Protein AF-A6HCW7-F1 (afdb_monomer)

Mean predicted aligned error: 7.77 Å

Secondary structure (DSSP, 8-state):
----PPPP---SHHHHHHHTT----HHHHHHTTPPP--THHHHHHHTTTPEEEEEEEEEEEEEETTEEEEEEEEEEEEE-SSSEEEEEEEEESSHHHHHHHHHHHHHHT-EE---SSS-----

pLDDT: mean 85.05, std 14.91, range [36.41, 96.81]

Foldseek 3Di:
DPPPPDDDDDPDPVVVCVVVCVDPAPVVCVVVVPQDDFLVSLCSHCVVQKDKDWDDKDKDWDADPVGIDIWIKTWMWIDRVPQKIFIFIAIGRDPVVRRVRRVSRRSSRIDGNPPPDPDPPDD

Organism: Rattus norvegicus (NCBI:txid10116)

Sequence (123 aa):
MTPVQREWIPVTKLGRLVKDMKIKSLEEIYLFSLPIKESEIIDFFLGASLKDEVLKIMPVQKQTRAGQRTRFKAFVAIGDYNGHVGLGVKCSKEVATAIRGAIILAKLSIALALSLLLCPRSY

Nearest PDB structures (foldseek):
  9f1c-assembly1_Ab  TM=9.935E-01  e=1.520E-18  Oryctolagus cuniculus
  8g5z-assembly1_SC  TM=9.910E-01  e=1.365E-17  Homo sapiens
  7oyb-assembly1_C2  TM=9.867E-01  e=1.730E-17  Danio rerio
  7oyc-assembly1_C2  TM=9.818E-01  e=3.742E-17  Xenopus laevis
  7qiz-assembly1_EA  TM=9.838E-01  e=1.667E-15  Solanum lycopersicum

Radius of gyration: 17.99 Å; Cα contacts (8 Å, |Δi|>4): 183; chains: 1; bounding box: 42×39×60 Å

InterPro domains:
  IPR000851 Small ribosomal subunit protein uS5 [PTHR13718] (7-113)
  IPR013810 Small ribosomal subunit protein uS5, N-terminal [PF00333] (50-110)
  IPR013810 Small ribosomal subunit protein uS5, N-terminal [PS50881] (50-113)
  IPR018192 Small ribosomal subunit protein uS5, N-terminal, conserved site [PS00585] (67-99)

Structure (mmCIF, N/CA/C/O backbone):
data_AF-A6HCW7-F1
#
_entry.id   AF-A6HCW7-F1
#
loop_
_atom_site.group_PDB
_atom_site.id
_atom_site.type_symbol
_atom_site.label_atom_id
_atom_site.label_alt_id
_atom_site.label_comp_id
_atom_site.label_asym_id
_atom_site.label_entity_id
_atom_site.label_seq_id
_atom_site.pdbx_PDB_ins_code
_atom_site.Cartn_x
_atom_site.Cartn_y
_atom_site.Cartn_z
_atom_site.occupancy
_atom_site.B_iso_or_equiv
_atom_site.auth_seq_id
_atom_site.auth_comp_id
_atom_site.auth_asym_id
_atom_site.auth_atom_id
_atom_site.pdbx_PDB_model_num
ATOM 1 N N . MET A 1 1 ? -9.078 23.173 -14.566 1.00 40.06 1 MET A N 1
ATOM 2 C CA . MET A 1 1 ? -9.529 21.791 -14.831 1.00 40.06 1 MET A CA 1
ATOM 3 C C . MET A 1 1 ? -9.393 21.018 -13.527 1.00 40.06 1 MET A C 1
ATOM 5 O O . MET A 1 1 ? -8.288 20.615 -13.187 1.00 40.06 1 MET A O 1
ATOM 9 N N . THR A 1 2 ? -10.449 20.929 -12.719 1.00 53.09 2 THR A N 1
ATOM 10 C CA . THR A 1 2 ? -10.419 20.082 -11.517 1.00 53.09 2 THR A CA 1
ATOM 11 C C . THR A 1 2 ? -10.292 18.623 -11.969 1.00 53.09 2 THR A C 1
ATOM 13 O O . THR A 1 2 ? -10.965 18.233 -12.927 1.00 53.09 2 THR A O 1
ATOM 16 N N . PRO A 1 3 ? -9.399 17.813 -11.377 1.00 56.72 3 PRO A N 1
ATOM 17 C CA . PRO A 1 3 ? -9.328 16.403 -11.723 1.00 56.72 3 PRO A CA 1
ATOM 18 C C . PRO A 1 3 ? -10.670 15.759 -11.362 1.00 56.72 3 PRO A C 1
ATOM 20 O O . PRO A 1 3 ? -11.125 15.866 -10.224 1.00 56.72 3 PRO A O 1
ATOM 23 N N . VAL A 1 4 ? -11.318 15.123 -12.340 1.00 59.06 4 VAL A N 1
ATOM 24 C CA . VAL A 1 4 ? -12.540 14.342 -12.121 1.00 59.06 4 VAL A CA 1
ATOM 25 C C . VAL A 1 4 ? -12.183 13.230 -11.138 1.00 59.06 4 VAL A C 1
ATOM 27 O O . VAL A 1 4 ? -11.448 12.304 -11.488 1.00 59.06 4 VAL A O 1
ATOM 30 N N . GLN A 1 5 ? -12.634 13.351 -9.890 1.00 61.88 5 GLN A N 1
ATOM 31 C CA . GLN A 1 5 ? -12.453 12.300 -8.898 1.00 61.88 5 GLN A CA 1
ATOM 32 C C . GLN A 1 5 ? -13.213 11.070 -9.393 1.00 61.88 5 GLN A C 1
ATOM 34 O O . GLN A 1 5 ? -14.426 11.115 -9.593 1.00 61.88 5 GLN A O 1
ATOM 39 N N . ARG A 1 6 ? -12.486 9.982 -9.664 1.00 72.75 6 ARG A N 1
ATOM 40 C CA . ARG A 1 6 ? -13.115 8.700 -9.979 1.00 72.75 6 ARG A CA 1
ATOM 41 C C . ARG A 1 6 ? -13.830 8.224 -8.725 1.00 72.75 6 ARG A C 1
ATOM 43 O O . ARG A 1 6 ? -13.184 7.989 -7.709 1.00 72.75 6 ARG A O 1
ATOM 50 N N . GLU A 1 7 ? -15.147 8.101 -8.809 1.00 82.12 7 GLU A N 1
ATOM 51 C CA . GLU A 1 7 ? -15.943 7.572 -7.713 1.00 82.12 7 GLU A CA 1
ATOM 52 C C . GLU A 1 7 ? -15.585 6.096 -7.479 1.00 82.12 7 GLU A C 1
ATOM 54 O O . GLU A 1 7 ? -15.558 5.293 -8.415 1.00 82.12 7 GLU A O 1
ATOM 59 N N . TRP A 1 8 ? -15.282 5.734 -6.232 1.00 87.38 8 TRP A N 1
ATOM 60 C CA . TRP A 1 8 ? -14.997 4.350 -5.868 1.00 87.38 8 TRP A CA 1
ATOM 61 C C . TRP A 1 8 ? -16.294 3.526 -5.836 1.00 87.38 8 TRP A C 1
ATOM 63 O O . TRP A 1 8 ? -17.255 3.840 -5.119 1.00 87.38 8 TRP A O 1
ATOM 73 N N . ILE A 1 9 ? -16.311 2.450 -6.627 1.00 89.81 9 ILE A N 1
ATOM 74 C CA . ILE A 1 9 ? -17.385 1.455 -6.664 1.00 89.81 9 ILE A CA 1
ATOM 75 C C . ILE A 1 9 ? -16.855 0.183 -5.986 1.00 89.81 9 ILE A C 1
ATOM 77 O O . ILE A 1 9 ? -16.023 -0.509 -6.576 1.00 89.81 9 ILE A O 1
ATOM 81 N N . PRO A 1 10 ? -17.306 -0.136 -4.761 1.00 91.31 10 PRO A N 1
ATOM 82 C CA . PRO A 1 10 ? -16.800 -1.284 -4.025 1.00 91.31 10 PRO A CA 1
ATOM 83 C C . PRO A 1 10 ? -17.273 -2.597 -4.651 1.00 91.31 10 PRO A C 1
ATOM 85 O O . PRO A 1 10 ? -18.467 -2.820 -4.882 1.00 91.31 10 PRO A O 1
ATOM 88 N N . VAL A 1 11 ? -16.331 -3.506 -4.878 1.00 91.25 11 VAL A N 1
ATOM 89 C CA . VAL A 1 11 ? -16.590 -4.840 -5.426 1.00 91.25 11 VAL A CA 1
ATOM 90 C C . VAL A 1 11 ? -16.797 -5.833 -4.283 1.00 91.25 11 VAL A C 1
ATOM 92 O O . VAL A 1 11 ? -17.653 -6.719 -4.359 1.00 91.25 11 VAL A O 1
ATOM 95 N N . THR A 1 12 ? -16.047 -5.666 -3.194 1.00 92.50 12 THR A N 1
ATOM 96 C CA . THR A 1 12 ? -16.090 -6.541 -2.023 1.00 92.50 12 THR A CA 1
ATOM 97 C C . THR A 1 12 ? -17.265 -6.230 -1.093 1.00 92.50 12 THR A C 1
ATOM 99 O O . THR A 1 12 ? -17.765 -5.107 -1.018 1.00 92.50 12 THR A O 1
ATOM 102 N N . LYS A 1 13 ? -17.699 -7.239 -0.318 1.00 90.81 13 LYS A N 1
ATOM 103 C CA . LYS A 1 13 ? -18.683 -7.037 0.762 1.00 90.81 13 LYS A CA 1
ATOM 104 C C . LYS A 1 13 ? -18.170 -6.026 1.791 1.00 90.81 13 LYS A C 1
ATOM 106 O O . LYS A 1 13 ? -18.939 -5.182 2.226 1.00 90.81 13 LYS A O 1
ATOM 111 N N . LEU A 1 14 ? -16.878 -6.091 2.126 1.00 89.94 14 LEU A N 1
ATOM 112 C CA . LEU A 1 14 ? -16.233 -5.168 3.060 1.00 89.94 14 LEU A CA 1
ATOM 113 C C . LEU A 1 14 ? -16.302 -3.732 2.531 1.00 89.94 14 LEU A C 1
ATOM 115 O O . LEU A 1 14 ? -16.797 -2.858 3.230 1.00 89.94 14 LEU A O 1
ATOM 119 N N . GLY A 1 15 ? -15.913 -3.506 1.274 1.00 91.06 15 GLY A N 1
ATOM 120 C CA . GLY A 1 15 ? -15.978 -2.187 0.646 1.00 91.06 15 GLY A CA 1
ATOM 121 C C . GLY A 1 15 ? -17.389 -1.597 0.635 1.00 91.06 15 GLY A C 1
ATOM 122 O O . GLY A 1 15 ? -17.554 -0.406 0.879 1.00 91.06 15 GLY A O 1
ATOM 123 N N . ARG A 1 16 ? -18.429 -2.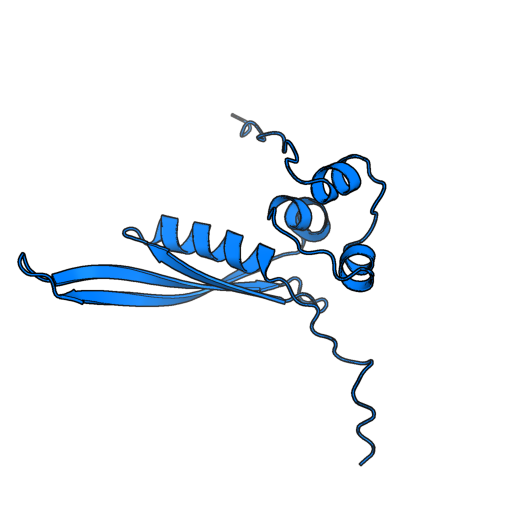423 0.436 1.00 92.75 16 ARG A N 1
ATOM 124 C CA . ARG A 1 16 ? -19.828 -1.971 0.554 1.00 92.75 16 ARG A CA 1
ATOM 125 C C . ARG A 1 16 ? -20.173 -1.559 1.981 1.00 92.75 16 ARG A C 1
ATOM 127 O O . ARG A 1 16 ? -20.750 -0.501 2.166 1.00 92.75 16 ARG A O 1
ATOM 134 N N . LEU A 1 17 ? -19.779 -2.345 2.984 1.00 91.38 17 LEU A N 1
ATOM 135 C CA . LEU A 1 17 ? -20.017 -2.007 4.393 1.00 91.38 17 LEU A CA 1
ATOM 136 C C . LEU A 1 17 ? -19.309 -0.710 4.811 1.00 91.38 17 LEU A C 1
ATOM 138 O O . LEU A 1 17 ? -19.862 0.058 5.596 1.00 91.38 17 LEU A O 1
ATOM 142 N N . VAL A 1 18 ? -18.113 -0.464 4.274 1.00 91.19 18 VAL A N 1
ATOM 143 C CA . VAL A 1 18 ? -17.353 0.774 4.493 1.00 91.19 18 VAL A CA 1
ATOM 144 C C . VAL A 1 18 ? -18.034 1.955 3.797 1.00 91.19 18 VAL A C 1
ATOM 146 O O . VAL A 1 18 ? -18.262 2.978 4.436 1.00 91.19 18 VAL A O 1
ATOM 149 N N . LYS A 1 19 ? -18.450 1.804 2.529 1.00 90.12 19 LYS A N 1
ATOM 150 C CA . LYS A 1 19 ? -19.186 2.849 1.790 1.00 90.12 19 LYS A CA 1
ATOM 151 C C . LYS A 1 19 ? -20.543 3.171 2.431 1.00 90.12 19 LYS A C 1
ATOM 153 O O . LYS A 1 19 ? -20.925 4.334 2.484 1.00 90.12 19 LYS A O 1
ATOM 158 N N . ASP A 1 20 ? -21.226 2.165 2.975 1.00 91.44 20 ASP A N 1
ATOM 159 C CA . ASP A 1 20 ? -22.488 2.298 3.715 1.00 91.44 20 ASP A CA 1
ATOM 160 C C . ASP A 1 20 ? -22.303 2.899 5.130 1.00 91.44 20 ASP A C 1
ATOM 162 O O . ASP A 1 20 ? -23.278 3.010 5.874 1.00 91.44 20 ASP A O 1
ATOM 166 N N . MET A 1 21 ? -21.072 3.243 5.541 1.00 87.88 21 MET A N 1
ATOM 167 C CA . MET A 1 21 ? -20.716 3.747 6.880 1.00 87.88 21 MET A CA 1
ATOM 168 C C . MET A 1 21 ? -21.102 2.814 8.043 1.00 87.88 21 MET A C 1
ATOM 170 O O . MET A 1 21 ? -21.276 3.257 9.182 1.00 87.88 21 MET A O 1
ATOM 174 N N . LYS A 1 22 ? -21.231 1.508 7.782 1.00 89.62 22 LYS A N 1
ATOM 175 C CA . LYS A 1 22 ? -21.487 0.504 8.830 1.00 89.62 22 LYS A CA 1
ATOM 176 C C . LYS A 1 22 ? -20.234 0.209 9.644 1.00 89.62 22 LYS A C 1
ATOM 178 O O . LYS A 1 22 ? -20.348 -0.035 10.838 1.00 89.62 22 LYS A O 1
ATOM 183 N N . ILE A 1 23 ? -19.074 0.248 8.989 1.00 89.44 23 ILE A N 1
ATOM 184 C CA . ILE A 1 23 ? -17.758 0.141 9.622 1.00 89.44 23 ILE A CA 1
ATOM 185 C C . ILE A 1 23 ? -17.195 1.551 9.738 1.00 89.44 23 ILE A C 1
ATOM 187 O O . ILE A 1 23 ? -17.015 2.226 8.722 1.00 89.44 23 ILE A O 1
ATOM 191 N N . LYS A 1 24 ? -16.943 2.001 10.968 1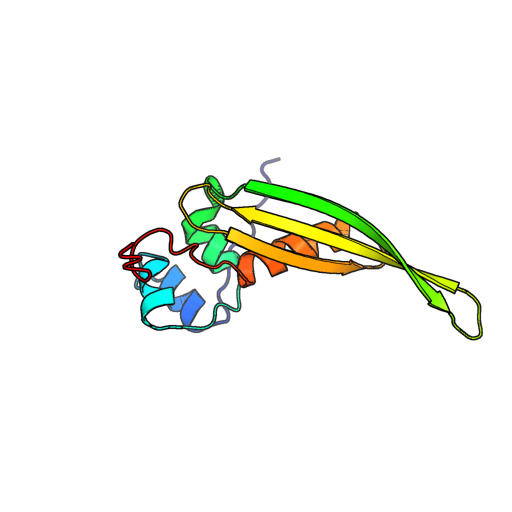.00 86.12 24 LYS A N 1
ATOM 192 C CA . LYS A 1 24 ? -16.518 3.385 11.237 1.00 86.12 24 LYS A CA 1
ATOM 193 C C . LYS A 1 24 ? -15.012 3.526 11.396 1.00 86.12 24 LYS A C 1
ATOM 195 O O . LYS A 1 24 ? -14.487 4.614 11.173 1.00 86.12 24 LYS A O 1
ATOM 200 N N . SER A 1 25 ? -14.324 2.451 11.769 1.00 87.44 25 SER A N 1
ATOM 201 C CA . SER A 1 25 ? -12.890 2.466 12.038 1.00 87.44 25 SER A CA 1
ATOM 202 C C . SER A 1 25 ? -12.174 1.275 11.406 1.00 87.44 25 SER A C 1
ATOM 204 O O . SER A 1 25 ? -12.744 0.208 11.171 1.00 87.44 25 SER A O 1
ATOM 206 N N . LEU A 1 26 ? -10.878 1.462 11.157 1.00 85.44 26 LEU A N 1
ATOM 207 C CA . LEU A 1 26 ? -9.989 0.398 10.696 1.00 85.44 26 LEU A CA 1
ATOM 208 C C . LEU A 1 26 ? -9.766 -0.672 11.785 1.00 85.44 26 LEU A C 1
ATOM 210 O O . LEU A 1 26 ? -9.523 -1.835 11.478 1.00 85.44 26 LEU A O 1
ATOM 214 N N . GLU A 1 27 ? -9.912 -0.296 13.057 1.00 85.25 27 GLU A N 1
ATOM 215 C CA . GLU A 1 27 ? -9.783 -1.186 14.217 1.00 85.25 27 GLU A CA 1
ATOM 216 C C . GLU A 1 27 ? -10.816 -2.317 14.205 1.00 85.25 27 GLU A C 1
ATOM 218 O O . GLU A 1 27 ? -10.474 -3.460 14.499 1.00 85.25 27 GLU A O 1
ATOM 223 N N . GLU A 1 28 ? -12.058 -2.034 13.798 1.00 87.31 28 GLU A N 1
ATOM 224 C CA . GLU A 1 28 ? -13.100 -3.058 13.649 1.00 87.31 28 GLU A CA 1
ATOM 225 C C . GLU A 1 28 ? -12.686 -4.124 12.622 1.00 87.31 28 GLU A C 1
ATOM 227 O O . GLU A 1 28 ? -12.875 -5.321 12.841 1.00 87.31 28 GLU A O 1
ATOM 232 N N . ILE A 1 29 ? -12.060 -3.706 11.517 1.00 88.50 29 ILE A N 1
ATOM 233 C CA . ILE A 1 29 ? -11.577 -4.614 10.466 1.00 88.50 29 ILE A CA 1
ATOM 234 C C . ILE A 1 29 ? -10.475 -5.526 11.014 1.00 88.50 29 ILE A C 1
ATOM 236 O O . ILE A 1 29 ? -10.487 -6.731 10.742 1.00 88.50 29 ILE A O 1
ATOM 240 N N . TYR A 1 30 ? -9.557 -4.973 11.813 1.00 86.31 30 TYR A N 1
ATOM 241 C CA . TYR A 1 30 ? -8.503 -5.751 12.461 1.00 86.31 30 TYR A CA 1
ATOM 242 C C . TYR A 1 30 ? -9.047 -6.709 13.521 1.00 86.31 30 TYR A C 1
ATOM 244 O O . TYR A 1 30 ? -8.628 -7.866 13.554 1.00 86.31 30 TYR A O 1
ATOM 252 N N . LEU A 1 31 ? -10.016 -6.277 14.332 1.00 87.56 31 LEU A N 1
ATOM 253 C CA . LEU A 1 31 ? -10.630 -7.106 15.370 1.00 87.56 31 LEU A CA 1
ATOM 254 C C . LEU A 1 31 ? -11.285 -8.359 14.777 1.00 87.56 31 LEU A C 1
ATOM 256 O O . LEU A 1 31 ? -11.084 -9.466 15.273 1.00 87.56 31 LEU A O 1
ATOM 260 N N . PHE A 1 32 ? -12.020 -8.199 13.675 1.00 86.38 32 PHE A N 1
ATOM 261 C CA . PHE A 1 32 ? -12.650 -9.314 12.966 1.00 86.38 32 PHE A CA 1
ATOM 262 C C . PHE A 1 32 ? -11.706 -10.044 12.002 1.00 86.38 32 PHE A C 1
ATOM 264 O O . PHE A 1 32 ? -12.135 -10.979 11.324 1.00 86.38 32 PHE A O 1
ATOM 271 N N . SER A 1 33 ? -10.431 -9.637 11.933 1.00 86.00 33 SER A N 1
ATOM 272 C CA . SER A 1 33 ? -9.409 -10.226 11.057 1.00 86.00 33 SER A CA 1
ATOM 273 C C . SER A 1 33 ? -9.875 -10.353 9.600 1.00 86.00 33 SER A C 1
ATOM 275 O O . SER A 1 33 ? -9.586 -11.335 8.911 1.00 86.00 33 SER A O 1
ATOM 277 N N . LEU A 1 34 ? -10.645 -9.369 9.123 1.00 87.62 34 LEU A N 1
ATOM 278 C CA . LEU A 1 34 ? -11.211 -9.412 7.781 1.00 87.62 34 LEU A CA 1
ATOM 279 C C . LEU A 1 34 ? -10.136 -9.045 6.746 1.00 87.62 34 LEU A C 1
ATOM 281 O O . LEU A 1 34 ? -9.473 -8.016 6.881 1.00 87.62 34 LEU A O 1
ATOM 285 N N . PRO A 1 35 ? -9.967 -9.836 5.671 1.00 88.94 35 PRO A N 1
ATOM 286 C CA . PRO A 1 35 ? -8.942 -9.563 4.675 1.00 88.94 35 PRO A CA 1
ATOM 287 C C . PRO A 1 35 ? -9.315 -8.355 3.806 1.00 88.94 35 PRO A C 1
ATOM 289 O O . PRO A 1 35 ? -10.323 -8.373 3.092 1.00 88.94 35 PRO A O 1
ATOM 292 N N . ILE A 1 36 ? -8.453 -7.339 3.801 1.00 90.56 36 ILE A N 1
ATOM 293 C CA . ILE A 1 36 ? -8.573 -6.157 2.942 1.00 90.56 36 ILE A CA 1
ATOM 294 C C . ILE A 1 36 ? -8.038 -6.505 1.546 1.00 90.56 36 ILE A C 1
ATOM 296 O O . ILE A 1 36 ? -6.893 -6.921 1.387 1.00 90.56 36 ILE A O 1
ATOM 300 N N . LYS A 1 37 ? -8.881 -6.360 0.518 1.00 90.06 37 LYS A N 1
ATOM 301 C CA . LYS A 1 37 ? -8.528 -6.652 -0.889 1.00 90.06 37 LYS A CA 1
ATOM 302 C C . LYS A 1 37 ? -8.619 -5.438 -1.815 1.00 90.06 37 LYS A C 1
ATOM 304 O O . LYS A 1 37 ? -8.250 -5.542 -2.980 1.00 90.06 37 LYS A O 1
ATOM 309 N N . GLU A 1 38 ? -9.104 -4.314 -1.304 1.00 91.25 38 GLU A N 1
ATOM 310 C CA . GLU A 1 38 ? -9.288 -3.058 -2.032 1.00 91.25 38 GLU A CA 1
ATOM 311 C C . GLU A 1 38 ? -8.464 -1.985 -1.316 1.00 91.25 38 GLU A C 1
ATOM 313 O O . GLU A 1 38 ? -8.586 -1.823 -0.101 1.00 91.25 38 GLU A O 1
ATOM 318 N N . SER A 1 39 ? -7.592 -1.282 -2.042 1.00 90.75 39 SER A N 1
ATOM 319 C CA . SER A 1 39 ? -6.751 -0.230 -1.451 1.00 90.75 39 SER A CA 1
ATOM 320 C C . SER A 1 39 ? -7.557 1.015 -1.095 1.00 90.75 39 SER A C 1
ATOM 322 O O . SER A 1 39 ? -7.177 1.764 -0.202 1.00 90.75 39 SER A O 1
ATOM 324 N N . GLU A 1 40 ? -8.688 1.214 -1.766 1.00 90.81 40 GLU A N 1
ATOM 325 C CA . GLU A 1 40 ? -9.583 2.346 -1.563 1.00 90.81 40 GLU A CA 1
ATOM 326 C C . GLU A 1 40 ? -10.222 2.342 -0.168 1.00 90.81 40 GLU A C 1
ATOM 328 O O . GLU A 1 40 ? -10.517 3.407 0.365 1.00 90.81 40 GLU A O 1
ATOM 333 N N . ILE A 1 41 ? -10.368 1.167 0.461 1.00 90.62 41 ILE A N 1
ATOM 334 C CA . ILE A 1 41 ? -10.834 1.048 1.852 1.00 90.62 41 ILE A CA 1
ATOM 335 C C . ILE A 1 41 ? -9.906 1.832 2.784 1.00 90.62 41 ILE A C 1
ATOM 337 O O . ILE A 1 41 ? -10.355 2.566 3.656 1.00 90.62 41 ILE A O 1
ATOM 341 N N . ILE A 1 42 ? -8.599 1.705 2.579 1.00 89.31 42 ILE A N 1
ATOM 342 C CA . ILE A 1 42 ? -7.593 2.393 3.389 1.00 89.31 42 ILE A CA 1
ATOM 343 C C . ILE A 1 42 ? -7.545 3.876 3.052 1.00 89.31 42 ILE A C 1
ATOM 345 O O . ILE A 1 42 ? -7.404 4.694 3.954 1.00 89.31 42 ILE A O 1
ATOM 349 N N . ASP A 1 43 ? -7.700 4.229 1.776 1.00 88.75 43 ASP A N 1
ATOM 350 C CA . ASP A 1 43 ? -7.756 5.631 1.361 1.00 88.75 43 ASP A CA 1
ATOM 351 C C . ASP A 1 43 ? -8.967 6.353 1.963 1.00 88.75 43 ASP A C 1
ATOM 353 O O . ASP A 1 43 ? -8.860 7.521 2.327 1.00 88.75 43 ASP A O 1
ATOM 357 N N . PHE A 1 44 ? -10.088 5.649 2.143 1.00 88.56 44 PHE A N 1
ATOM 358 C CA . PHE A 1 44 ? -11.265 6.177 2.825 1.00 88.56 44 PHE A CA 1
ATOM 359 C C . PHE A 1 44 ? -11.006 6.463 4.312 1.00 88.56 44 PHE A C 1
ATOM 361 O O . PHE A 1 44 ? -11.439 7.497 4.815 1.00 88.56 44 PHE A O 1
ATOM 368 N N . PHE A 1 45 ? -10.284 5.583 5.015 1.00 87.00 45 PHE A N 1
ATOM 369 C CA . PHE A 1 45 ? -10.033 5.737 6.454 1.00 87.00 45 PHE A CA 1
ATOM 370 C C . PHE A 1 45 ? -8.845 6.649 6.794 1.00 87.00 45 PHE 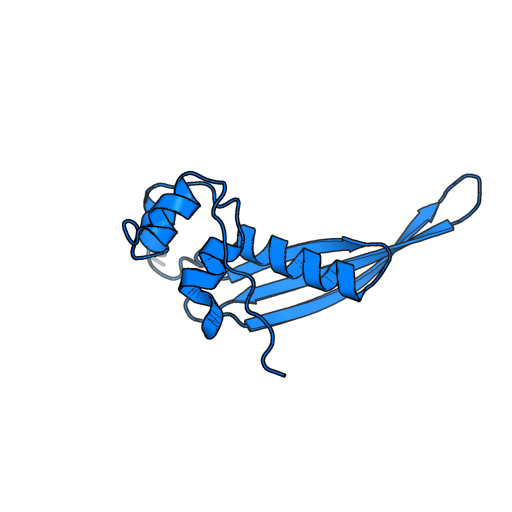A C 1
ATOM 372 O O . PHE A 1 45 ? -8.921 7.424 7.742 1.00 87.00 45 PHE A O 1
ATOM 379 N N . LEU A 1 46 ? -7.739 6.540 6.056 1.00 82.81 46 LEU A N 1
ATOM 380 C CA . LEU A 1 46 ? -6.434 7.114 6.414 1.00 82.81 46 LEU A CA 1
ATOM 381 C C . LEU A 1 46 ? -5.811 7.960 5.288 1.00 82.81 46 LEU A C 1
ATOM 383 O O . LEU A 1 46 ? -4.681 8.432 5.414 1.00 82.81 46 LEU A O 1
ATOM 387 N N . GLY A 1 47 ? -6.515 8.167 4.170 1.00 74.44 47 GLY A N 1
ATOM 388 C CA . GLY A 1 47 ? -5.935 8.735 2.947 1.00 74.44 47 GLY A CA 1
ATOM 389 C C . GLY A 1 47 ? -5.314 10.131 3.082 1.00 74.44 47 GLY A C 1
ATOM 390 O O . GLY A 1 47 ? -4.476 10.491 2.262 1.00 74.44 47 GLY A O 1
ATOM 391 N N . ALA A 1 48 ? -5.680 10.912 4.104 1.00 74.56 48 ALA A N 1
ATOM 392 C CA . ALA A 1 48 ? -5.118 12.245 4.343 1.00 74.56 48 ALA A CA 1
ATOM 393 C C . ALA A 1 48 ? -3.837 12.243 5.200 1.00 74.56 48 ALA A C 1
ATOM 395 O O . ALA A 1 48 ? -3.053 13.188 5.122 1.00 74.56 48 ALA A O 1
ATOM 396 N N . SER A 1 49 ? -3.626 11.215 6.026 1.00 83.50 49 SER A N 1
ATOM 397 C CA . SER A 1 49 ? -2.499 11.129 6.967 1.00 83.50 49 SER A CA 1
ATOM 398 C C . SER A 1 49 ? -1.390 10.184 6.505 1.00 83.50 49 SER A C 1
ATOM 400 O O . SER A 1 49 ? -0.259 10.301 6.978 1.00 83.50 49 SER A O 1
ATOM 402 N N . LEU A 1 50 ? -1.685 9.270 5.577 1.00 85.94 50 LEU A N 1
ATOM 403 C CA . LEU A 1 50 ? -0.702 8.332 5.041 1.00 85.94 50 LEU A CA 1
ATOM 404 C C . LEU A 1 50 ? 0.330 9.052 4.173 1.00 85.94 50 LEU A C 1
ATOM 406 O O . LEU A 1 50 ? -0.008 9.660 3.158 1.00 85.94 50 LEU A O 1
ATOM 410 N N . LYS A 1 51 ? 1.605 8.913 4.543 1.00 90.38 51 LYS A N 1
ATOM 411 C CA . LYS A 1 51 ? 2.736 9.287 3.691 1.00 90.38 51 LYS A CA 1
ATOM 412 C C . LYS A 1 51 ? 3.343 8.041 3.067 1.00 90.38 51 LYS A C 1
ATOM 414 O O . LYS A 1 51 ? 3.497 7.021 3.740 1.00 90.38 51 LYS A O 1
ATOM 419 N N . ASP A 1 52 ? 3.697 8.134 1.793 1.00 91.62 52 ASP A N 1
ATOM 420 C CA . ASP A 1 52 ? 4.457 7.119 1.076 1.00 91.62 52 ASP A CA 1
ATOM 421 C C . ASP A 1 52 ? 5.925 7.531 0.920 1.00 91.62 52 ASP A C 1
ATOM 423 O O . ASP A 1 52 ? 6.246 8.649 0.523 1.00 91.62 52 ASP A O 1
ATOM 427 N N . GLU A 1 53 ? 6.830 6.602 1.220 1.00 92.75 53 GLU A N 1
ATOM 428 C CA . GLU A 1 53 ? 8.269 6.780 1.056 1.00 92.75 53 GLU A CA 1
ATOM 429 C C . GLU A 1 53 ? 8.848 5.647 0.204 1.00 92.75 53 GLU A C 1
ATOM 431 O O . GLU A 1 53 ? 8.672 4.452 0.473 1.00 92.75 53 GLU A O 1
ATOM 436 N N . VAL A 1 54 ? 9.571 6.019 -0.854 1.00 93.75 54 VAL A N 1
ATOM 437 C CA . VAL A 1 54 ? 10.276 5.062 -1.711 1.00 93.75 54 VAL A CA 1
ATOM 438 C C . VAL A 1 54 ? 11.632 4.757 -1.085 1.00 93.75 54 VAL A C 1
ATOM 440 O O . VAL A 1 54 ? 12.541 5.579 -1.121 1.00 93.75 54 VAL A O 1
ATOM 443 N N . LEU A 1 55 ? 11.786 3.547 -0.550 1.00 93.81 55 LEU A N 1
ATOM 444 C CA . LEU A 1 55 ? 13.004 3.138 0.151 1.00 93.81 55 LEU A CA 1
ATOM 445 C C . LEU A 1 55 ? 14.159 2.869 -0.816 1.00 93.81 55 LEU A C 1
ATOM 447 O O . LEU A 1 55 ? 15.285 3.323 -0.626 1.00 93.81 55 LEU A O 1
ATOM 451 N N . LYS A 1 56 ? 13.900 2.056 -1.844 1.00 94.00 56 LYS A N 1
ATOM 452 C CA . LYS A 1 56 ? 14.930 1.630 -2.794 1.00 94.00 56 LYS A CA 1
ATOM 453 C C . LYS A 1 56 ? 14.317 1.209 -4.115 1.00 94.00 56 LYS A C 1
ATOM 455 O O . LYS A 1 56 ? 13.289 0.534 -4.163 1.00 94.00 56 LYS A O 1
ATOM 460 N N . ILE A 1 57 ? 15.020 1.533 -5.193 1.00 94.75 57 ILE A N 1
ATOM 461 C CA . ILE A 1 57 ? 14.752 1.012 -6.530 1.00 94.75 57 ILE A CA 1
ATOM 462 C C . ILE A 1 57 ? 15.985 0.223 -6.955 1.00 94.75 57 ILE A C 1
ATOM 464 O O . ILE A 1 57 ? 17.106 0.717 -6.868 1.00 94.75 57 ILE A O 1
ATOM 468 N N . MET A 1 58 ? 15.787 -1.019 -7.388 1.00 93.94 58 MET A N 1
ATOM 469 C CA . MET A 1 58 ? 16.868 -1.857 -7.904 1.00 93.94 58 MET A CA 1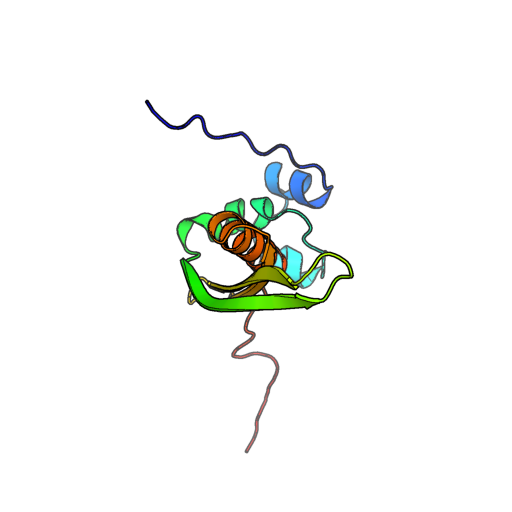
ATOM 470 C C . MET A 1 58 ? 16.495 -2.447 -9.270 1.00 93.94 58 MET A C 1
ATOM 472 O O . MET A 1 58 ? 15.377 -2.951 -9.434 1.00 93.94 58 MET A O 1
ATOM 476 N N . PRO A 1 59 ? 17.401 -2.414 -10.262 1.00 95.19 59 PRO A N 1
ATOM 477 C CA . PRO A 1 59 ? 17.213 -3.156 -11.497 1.00 95.19 59 PRO A CA 1
ATOM 478 C C . PRO A 1 59 ? 17.461 -4.648 -11.242 1.00 95.19 59 PRO A C 1
ATOM 480 O O . PRO A 1 59 ? 18.469 -5.039 -10.660 1.00 95.19 59 PRO A O 1
ATOM 483 N N . VAL A 1 60 ? 16.540 -5.494 -11.692 1.00 93.75 60 VAL A N 1
ATOM 484 C CA . VAL A 1 60 ? 16.661 -6.955 -11.678 1.00 93.75 60 VAL A CA 1
ATOM 485 C C . VAL A 1 60 ? 16.642 -7.466 -13.112 1.00 93.75 60 VAL A C 1
ATOM 487 O O . VAL A 1 60 ? 15.818 -7.040 -13.923 1.00 93.75 60 VAL A O 1
ATOM 490 N N . GLN A 1 61 ? 17.556 -8.374 -13.443 1.00 93.62 61 GLN A N 1
ATOM 491 C CA . GLN A 1 61 ? 17.730 -8.873 -14.807 1.00 93.62 61 GLN A CA 1
ATOM 492 C C . GLN A 1 61 ? 17.466 -10.377 -14.850 1.00 93.62 61 GLN A C 1
ATOM 494 O O . GLN A 1 61 ? 17.875 -11.113 -13.954 1.00 93.62 61 GLN A O 1
ATOM 499 N N . LYS A 1 62 ? 16.741 -10.834 -15.875 1.00 93.75 62 LYS A N 1
ATOM 500 C CA . LYS A 1 62 ? 16.522 -12.254 -16.158 1.00 93.75 62 LYS A CA 1
ATOM 501 C C . LYS A 1 62 ? 17.109 -12.581 -17.524 1.00 93.75 62 LYS A C 1
ATOM 503 O O . LYS A 1 62 ? 16.658 -12.028 -18.526 1.00 93.75 62 LYS A O 1
ATOM 508 N N . GLN A 1 63 ? 18.047 -13.522 -17.561 1.00 94.62 63 GLN A N 1
ATOM 509 C CA . GLN A 1 63 ? 18.601 -14.024 -18.812 1.00 94.62 63 GLN A CA 1
ATOM 510 C C . GLN A 1 63 ? 17.541 -14.807 -19.597 1.00 94.62 63 GLN A C 1
ATOM 512 O O . GLN A 1 63 ? 16.786 -15.607 -19.038 1.00 94.62 63 GLN A O 1
ATOM 517 N N . THR A 1 64 ? 17.474 -14.566 -20.903 1.00 94.00 64 THR A N 1
ATOM 518 C CA . THR A 1 64 ? 16.610 -15.278 -21.851 1.00 94.00 64 THR A CA 1
ATOM 519 C C . THR A 1 64 ? 17.411 -15.698 -23.081 1.00 94.00 64 THR A C 1
ATOM 521 O O . THR A 1 64 ? 18.517 -15.210 -23.306 1.00 94.00 64 THR A O 1
ATOM 524 N N . ARG A 1 65 ? 16.846 -16.583 -23.911 1.00 93.44 65 ARG A N 1
ATOM 525 C CA . ARG A 1 65 ? 17.485 -17.030 -25.162 1.00 93.44 65 ARG A CA 1
ATOM 526 C C . ARG A 1 65 ? 17.752 -15.877 -26.143 1.00 93.44 65 ARG A C 1
ATOM 528 O O . ARG A 1 65 ? 18.704 -15.950 -26.904 1.00 93.44 65 ARG A O 1
ATOM 535 N N . ALA A 1 66 ? 16.936 -14.822 -26.094 1.00 89.56 66 ALA A N 1
ATOM 536 C CA . ALA A 1 66 ? 17.055 -13.628 -26.935 1.00 89.56 66 ALA A CA 1
ATOM 537 C C . ALA A 1 66 ? 17.838 -12.475 -26.264 1.00 89.56 66 ALA A C 1
ATOM 539 O O . ALA A 1 66 ? 17.808 -11.353 -26.759 1.00 89.56 66 ALA A O 1
ATOM 540 N N . GLY A 1 67 ? 18.505 -12.725 -25.128 1.00 91.88 67 GLY A N 1
ATOM 541 C CA . GLY A 1 67 ? 19.292 -11.729 -24.3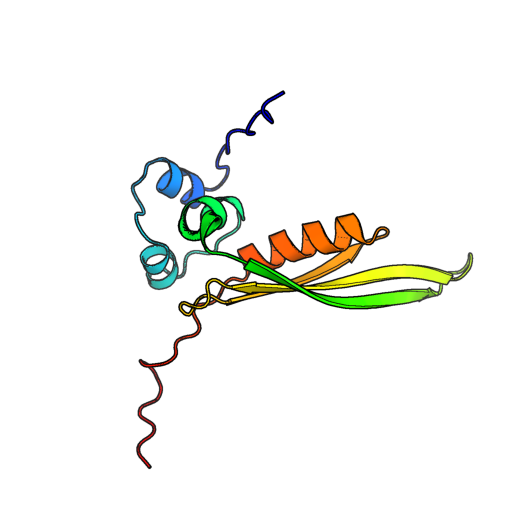88 1.00 91.88 67 GLY A CA 1
ATOM 542 C C . GLY A 1 67 ? 18.824 -11.496 -22.947 1.00 91.88 67 GLY A C 1
ATOM 543 O O . GLY A 1 67 ? 18.049 -12.274 -22.385 1.00 91.88 67 GLY A O 1
ATOM 544 N N . GLN A 1 68 ? 19.296 -10.412 -22.331 1.00 90.69 68 GLN A N 1
ATOM 545 C CA . GLN A 1 68 ? 18.947 -10.014 -20.961 1.00 90.69 68 GLN A CA 1
ATOM 546 C C . GLN A 1 68 ? 17.613 -9.248 -20.944 1.00 90.69 68 GLN A C 1
ATOM 548 O O . GLN A 1 68 ? 17.456 -8.244 -21.636 1.00 90.69 68 GLN A O 1
ATOM 553 N N . ARG A 1 69 ? 16.646 -9.674 -20.119 1.00 92.12 69 ARG A N 1
ATOM 554 C CA . ARG A 1 69 ? 15.403 -8.925 -19.869 1.00 92.12 69 ARG A CA 1
ATOM 555 C C . ARG A 1 69 ? 15.468 -8.236 -18.513 1.00 92.12 69 ARG A C 1
ATOM 557 O O . ARG A 1 69 ? 15.379 -8.895 -17.476 1.00 92.12 69 ARG A O 1
ATOM 564 N N . THR A 1 70 ? 15.549 -6.912 -18.519 1.00 92.75 70 THR A N 1
ATOM 565 C CA . THR A 1 70 ? 15.607 -6.091 -17.306 1.00 92.75 70 THR A CA 1
ATOM 566 C C . THR A 1 70 ? 14.209 -5.666 -16.837 1.00 92.75 70 THR A C 1
ATOM 568 O O . THR A 1 70 ? 13.263 -5.537 -17.621 1.00 92.75 70 THR A O 1
ATOM 571 N N . ARG A 1 71 ? 14.044 -5.520 -15.521 1.00 94.94 71 ARG A N 1
ATOM 572 C CA . ARG A 1 71 ? 12.872 -4.939 -14.848 1.00 94.94 71 ARG A CA 1
ATOM 573 C C . ARG A 1 71 ? 13.333 -4.135 -13.640 1.00 94.94 71 ARG A C 1
ATOM 575 O O . ARG A 1 71 ? 14.410 -4.386 -13.111 1.00 94.94 71 ARG A O 1
ATOM 582 N N . PHE A 1 72 ? 12.494 -3.232 -13.155 1.00 95.69 72 PHE A N 1
ATOM 583 C CA . PHE A 1 72 ? 12.761 -2.474 -11.937 1.00 95.69 72 PHE A CA 1
ATOM 584 C C . PHE A 1 72 ? 11.916 -3.012 -10.793 1.00 95.69 72 PHE A C 1
ATOM 586 O O . PHE A 1 72 ? 10.706 -3.184 -10.943 1.00 95.69 72 PHE A O 1
ATOM 593 N N . LYS A 1 73 ? 12.564 -3.286 -9.661 1.00 95.81 73 LYS A N 1
ATOM 594 C CA . LYS A 1 73 ? 11.927 -3.636 -8.394 1.00 95.81 73 LYS A CA 1
ATOM 595 C C . LYS A 1 73 ? 11.944 -2.405 -7.495 1.00 95.81 73 LYS A C 1
ATOM 597 O O . LYS A 1 73 ? 13.019 -1.895 -7.184 1.00 95.81 73 LYS A O 1
ATOM 602 N N . ALA A 1 74 ? 10.763 -1.94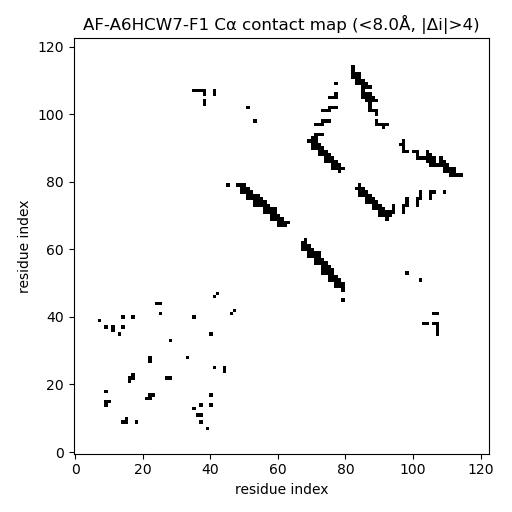3 -7.106 1.00 96.81 74 ALA A N 1
ATOM 603 C CA . ALA A 1 74 ? 10.572 -0.827 -6.191 1.00 96.81 74 ALA A CA 1
ATOM 604 C C . ALA A 1 74 ? 10.127 -1.350 -4.822 1.00 96.81 74 ALA A C 1
ATOM 606 O O . ALA A 1 74 ? 9.286 -2.251 -4.741 1.00 96.81 74 ALA A O 1
ATOM 607 N N . PHE A 1 75 ? 10.705 -0.773 -3.773 1.00 95.88 75 PHE A N 1
ATOM 608 C CA . PHE A 1 75 ? 10.330 -0.973 -2.380 1.00 95.88 75 PHE A CA 1
ATOM 609 C C . PHE A 1 75 ? 9.738 0.332 -1.868 1.00 95.88 75 PHE A C 1
ATOM 611 O O . PHE A 1 75 ? 10.394 1.372 -1.947 1.00 95.88 75 PHE A O 1
ATOM 618 N N . VAL A 1 76 ? 8.508 0.270 -1.373 1.00 95.62 76 VAL A N 1
ATOM 619 C CA . VAL A 1 76 ? 7.771 1.426 -0.864 1.00 95.62 76 VAL A CA 1
ATOM 620 C C . VAL A 1 76 ? 7.245 1.086 0.519 1.00 95.62 76 VAL A C 1
ATOM 622 O O . VAL A 1 76 ? 6.675 0.011 0.711 1.00 95.62 76 VAL A O 1
ATOM 625 N N . ALA A 1 77 ? 7.449 1.994 1.462 1.00 94.00 77 ALA A N 1
ATOM 626 C CA . ALA A 1 77 ? 6.816 1.963 2.768 1.00 94.00 77 ALA A CA 1
ATOM 627 C C . ALA A 1 77 ? 5.731 3.039 2.823 1.00 94.00 77 ALA A C 1
ATOM 629 O O . ALA A 1 77 ? 5.860 4.093 2.203 1.00 94.00 77 ALA A O 1
ATOM 630 N N . ILE A 1 78 ? 4.654 2.754 3.542 1.00 92.81 78 ILE A N 1
ATOM 631 C CA . ILE A 1 78 ? 3.572 3.697 3.807 1.00 92.81 78 ILE A CA 1
ATOM 632 C C . ILE A 1 78 ? 3.326 3.711 5.313 1.00 92.81 78 ILE A C 1
ATOM 634 O O . ILE A 1 78 ? 3.352 2.654 5.939 1.00 92.81 78 ILE A O 1
ATOM 638 N N . GLY A 1 79 ? 3.058 4.877 5.894 1.00 91.12 79 GLY A N 1
ATOM 639 C CA . GLY A 1 79 ? 2.633 4.965 7.288 1.00 91.12 79 GLY A CA 1
ATOM 640 C C . GLY A 1 79 ? 2.063 6.324 7.669 1.00 91.12 79 GLY A C 1
ATOM 641 O O . GLY A 1 79 ? 2.245 7.311 6.956 1.00 91.12 79 GLY A O 1
ATOM 642 N N . ASP A 1 80 ? 1.358 6.362 8.796 1.00 86.94 80 ASP A N 1
ATOM 643 C CA . ASP A 1 80 ? 0.688 7.554 9.337 1.00 86.94 80 ASP A CA 1
ATOM 644 C C . ASP A 1 80 ? 1.345 8.085 10.628 1.00 86.94 80 ASP A C 1
ATOM 646 O O . ASP A 1 80 ? 0.771 8.922 11.320 1.00 86.94 80 ASP A O 1
ATOM 650 N N . TYR A 1 81 ? 2.554 7.609 10.961 1.00 83.62 81 TYR A N 1
ATOM 651 C CA . TYR A 1 81 ? 3.277 7.872 12.223 1.00 83.62 81 TYR A CA 1
ATOM 652 C C . TYR A 1 81 ? 2.474 7.567 13.503 1.00 83.62 81 TYR A C 1
ATOM 654 O O . TYR A 1 81 ? 2.962 7.829 14.600 1.00 83.62 81 TYR A O 1
ATOM 662 N N . ASN A 1 82 ? 1.286 6.969 13.387 1.00 84.31 82 ASN A N 1
ATOM 663 C CA . ASN A 1 82 ? 0.362 6.703 14.484 1.00 84.31 82 ASN A CA 1
ATOM 664 C C . ASN A 1 82 ? 0.092 5.200 14.621 1.00 84.31 82 ASN A C 1
ATOM 666 O O . ASN A 1 82 ? -1.028 4.752 14.849 1.00 84.31 82 ASN A O 1
ATOM 670 N N . GLY A 1 83 ? 1.143 4.402 14.442 1.00 82.25 83 GLY A N 1
ATOM 671 C CA . GLY A 1 83 ? 1.072 2.957 14.610 1.00 82.25 83 GLY A CA 1
ATOM 672 C C . GLY A 1 83 ? 0.547 2.185 13.400 1.00 82.25 83 GLY A C 1
ATOM 673 O O . GLY A 1 83 ? 0.489 0.967 13.499 1.00 82.25 83 GLY A O 1
ATOM 674 N N . HIS A 1 84 ? 0.241 2.800 12.251 1.00 87.12 84 HIS A N 1
ATOM 675 C CA . HIS A 1 84 ? -0.047 2.056 11.018 1.00 87.12 84 HIS A CA 1
ATOM 676 C C . HIS A 1 84 ? 1.145 2.106 10.065 1.00 87.12 84 HIS A C 1
ATOM 678 O O . HIS A 1 84 ? 1.626 3.179 9.695 1.00 87.12 84 HIS A O 1
ATOM 684 N N . VAL A 1 85 ? 1.624 0.932 9.648 1.00 90.81 85 VAL A N 1
ATOM 685 C CA . VAL A 1 85 ? 2.734 0.804 8.698 1.00 90.81 85 VAL A CA 1
ATOM 686 C C . VAL A 1 85 ? 2.420 -0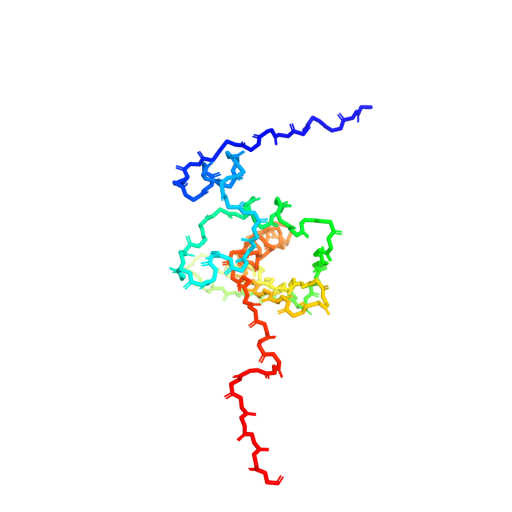.289 7.683 1.00 90.81 85 VAL A C 1
ATOM 688 O O . VAL A 1 85 ? 2.024 -1.392 8.044 1.00 90.81 85 VAL A O 1
ATOM 691 N N . GLY A 1 86 ? 2.624 0.006 6.404 1.00 92.38 86 GLY A N 1
ATOM 692 C CA . GL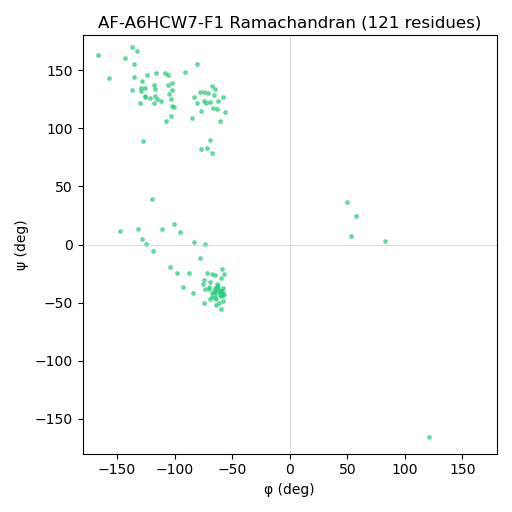Y A 1 86 ? 2.495 -0.927 5.290 1.00 92.38 86 GLY A CA 1
ATOM 693 C C . GLY A 1 86 ? 3.776 -0.991 4.465 1.00 92.38 86 GLY A C 1
ATOM 694 O O . GLY A 1 86 ? 4.473 0.009 4.287 1.00 92.38 86 GLY A O 1
ATOM 695 N N . LEU A 1 87 ? 4.093 -2.173 3.935 1.00 93.44 87 LEU A N 1
ATOM 696 C CA . LEU A 1 87 ? 5.257 -2.389 3.073 1.00 93.44 87 LEU A CA 1
ATOM 697 C C . LEU A 1 87 ? 4.827 -3.038 1.761 1.00 93.44 87 LEU A C 1
ATOM 699 O O . LEU A 1 87 ? 4.185 -4.089 1.739 1.00 93.44 87 LEU A O 1
ATOM 703 N N . GLY A 1 88 ? 5.237 -2.435 0.653 1.00 95.19 88 GLY A N 1
ATOM 704 C CA . GLY A 1 88 ? 4.897 -2.873 -0.688 1.00 95.19 88 GLY A CA 1
ATOM 705 C C . GLY A 1 88 ? 6.136 -3.078 -1.536 1.00 95.19 88 GLY A C 1
ATOM 706 O O . GLY A 1 88 ? 7.045 -2.248 -1.583 1.00 95.19 88 GLY A O 1
ATOM 707 N N . VAL A 1 89 ? 6.160 -4.197 -2.256 1.00 95.38 89 VAL A N 1
ATOM 708 C CA . VAL A 1 89 ? 7.236 -4.516 -3.191 1.00 95.38 89 VAL A CA 1
ATOM 709 C C . VAL A 1 89 ? 6.632 -4.903 -4.525 1.00 95.38 89 VAL A C 1
ATOM 711 O O . VAL A 1 89 ? 5.866 -5.862 -4.620 1.00 95.38 89 VAL A O 1
ATOM 714 N N . LYS A 1 90 ? 6.999 -4.183 -5.585 1.00 96.75 90 LYS A N 1
ATOM 715 C CA . LYS A 1 90 ? 6.503 -4.463 -6.936 1.00 96.75 90 LYS A CA 1
ATOM 716 C C . LYS A 1 90 ? 7.630 -4.418 -7.953 1.00 96.75 90 LYS A C 1
ATOM 718 O O . LYS A 1 90 ? 8.537 -3.595 -7.866 1.00 96.75 90 LYS A O 1
ATOM 723 N N . CYS A 1 91 ? 7.539 -5.299 -8.946 1.00 94.12 91 CYS A N 1
ATOM 724 C CA . CYS A 1 91 ? 8.433 -5.315 -10.095 1.00 94.12 91 CYS A CA 1
ATOM 725 C C . CYS A 1 91 ? 7.657 -5.001 -11.378 1.00 94.12 91 CYS A C 1
ATOM 727 O O . CYS A 1 91 ? 6.724 -5.737 -11.705 1.00 94.12 91 CYS A O 1
ATOM 729 N N . SER A 1 92 ? 8.095 -3.997 -12.138 1.00 95.56 92 SER A N 1
ATOM 730 C CA . SER A 1 92 ? 7.496 -3.617 -13.429 1.00 95.56 92 SER A CA 1
ATOM 731 C C . SER A 1 92 ? 8.571 -3.321 -14.483 1.00 95.56 92 SER A C 1
ATOM 733 O O . SER A 1 92 ? 9.765 -3.292 -14.179 1.00 95.56 92 SER A O 1
ATOM 735 N N . LYS A 1 93 ? 8.164 -3.161 -15.752 1.00 92.88 93 LYS A N 1
ATOM 736 C CA . LYS A 1 93 ? 9.073 -2.730 -16.835 1.00 92.88 93 LYS A CA 1
ATOM 737 C C . LYS A 1 93 ? 9.489 -1.266 -16.672 1.00 92.88 93 LYS A C 1
ATOM 739 O O . LYS A 1 93 ? 10.631 -0.930 -16.946 1.00 92.88 93 LYS A O 1
ATOM 744 N N . GLU A 1 94 ? 8.569 -0.430 -16.199 1.00 93.81 94 GLU A N 1
ATOM 745 C CA . GLU A 1 94 ? 8.782 0.998 -15.971 1.00 93.81 94 GLU A CA 1
ATOM 746 C C . GLU A 1 94 ? 8.844 1.299 -14.473 1.00 93.81 94 GLU A C 1
ATOM 748 O O . GLU A 1 94 ? 8.154 0.668 -13.668 1.00 93.81 94 GLU A O 1
ATOM 753 N N . VAL A 1 95 ? 9.638 2.302 -14.102 1.00 92.75 95 VAL A N 1
ATOM 754 C CA . VAL A 1 95 ? 9.821 2.704 -12.701 1.00 92.75 95 VAL A CA 1
ATOM 755 C C . VAL A 1 95 ? 8.535 3.301 -12.122 1.00 92.75 95 VAL A C 1
ATOM 757 O O . VAL A 1 95 ? 8.104 2.897 -11.045 1.00 92.75 95 VAL A O 1
ATOM 760 N N . ALA A 1 96 ? 7.863 4.192 -12.859 1.00 93.75 96 ALA A N 1
ATOM 761 C CA . ALA A 1 96 ? 6.638 4.844 -12.392 1.00 93.75 96 ALA A CA 1
ATOM 762 C C . ALA A 1 96 ? 5.519 3.835 -12.078 1.00 93.75 96 ALA A C 1
ATOM 764 O O . ALA A 1 96 ? 4.838 3.947 -11.059 1.00 93.75 96 ALA A O 1
ATOM 765 N N . THR A 1 97 ? 5.351 2.809 -12.918 1.00 95.00 97 THR A N 1
ATOM 766 C CA . THR A 1 97 ? 4.347 1.758 -12.691 1.00 95.00 97 THR A CA 1
ATOM 767 C C . THR A 1 97 ? 4.751 0.795 -11.577 1.00 95.00 97 THR A C 1
ATOM 769 O O . THR A 1 97 ? 3.876 0.279 -10.882 1.00 95.00 97 THR A O 1
ATOM 772 N N . ALA A 1 98 ? 6.052 0.565 -11.364 1.00 95.00 98 ALA A N 1
ATOM 773 C CA . ALA A 1 98 ? 6.541 -0.192 -10.212 1.00 95.00 98 ALA A CA 1
ATOM 774 C C . ALA A 1 98 ? 6.212 0.531 -8.901 1.00 95.00 98 ALA A C 1
ATOM 776 O O . ALA A 1 98 ? 5.664 -0.091 -7.998 1.00 95.00 98 ALA A O 1
ATOM 777 N N . ILE A 1 99 ? 6.475 1.839 -8.820 1.00 94.94 99 ILE A N 1
ATOM 778 C CA . ILE A 1 99 ? 6.201 2.642 -7.620 1.00 94.94 99 ILE A CA 1
ATOM 779 C C . ILE A 1 99 ? 4.697 2.684 -7.336 1.00 94.94 99 ILE A C 1
ATOM 781 O O . ILE A 1 99 ? 4.276 2.297 -6.252 1.00 94.94 99 ILE A O 1
ATOM 785 N N . ARG A 1 100 ? 3.865 3.040 -8.326 1.00 94.12 100 ARG A N 1
ATOM 786 C CA . ARG A 1 100 ? 2.398 3.071 -8.157 1.00 94.12 100 ARG A CA 1
ATOM 787 C C . ARG A 1 100 ? 1.833 1.718 -7.720 1.00 94.12 100 ARG A C 1
ATOM 789 O O . ARG A 1 100 ? 0.996 1.652 -6.827 1.00 94.12 100 ARG A O 1
ATOM 796 N N . GLY A 1 101 ? 2.310 0.628 -8.320 1.00 94.38 101 GLY A N 1
ATOM 797 C CA . GLY A 1 101 ? 1.892 -0.718 -7.932 1.00 94.38 101 GLY A CA 1
ATOM 798 C C . GLY A 1 101 ? 2.394 -1.134 -6.547 1.00 94.38 101 GLY A C 1
ATOM 799 O O . GLY A 1 101 ? 1.703 -1.876 -5.855 1.00 94.38 101 GLY A O 1
ATOM 800 N N . ALA A 1 102 ? 3.574 -0.667 -6.134 1.00 95.38 102 ALA A N 1
ATOM 801 C CA . ALA A 1 102 ? 4.106 -0.904 -4.797 1.00 95.38 102 ALA A CA 1
ATOM 802 C C . ALA A 1 102 ? 3.319 -0.128 -3.733 1.00 95.38 102 ALA A C 1
ATOM 804 O O . ALA A 1 102 ? 3.026 -0.710 -2.699 1.00 95.38 102 ALA A O 1
ATOM 805 N N . ILE A 1 103 ? 2.891 1.108 -4.014 1.00 94.06 103 ILE A N 1
ATOM 806 C CA . ILE A 1 103 ? 2.009 1.889 -3.131 1.00 94.06 103 ILE A CA 1
ATOM 807 C C . ILE A 1 103 ? 0.698 1.132 -2.877 1.00 94.06 103 ILE A C 1
ATOM 809 O O . ILE A 1 103 ? 0.299 0.950 -1.733 1.00 94.06 103 ILE A O 1
ATOM 813 N N . ILE A 1 104 ? 0.049 0.624 -3.930 1.00 93.62 104 ILE A N 1
ATOM 814 C CA . ILE A 1 104 ? -1.201 -0.145 -3.793 1.00 93.62 104 ILE A CA 1
ATOM 815 C C . ILE A 1 104 ? -0.983 -1.401 -2.938 1.00 93.62 104 ILE A C 1
ATOM 817 O O . ILE A 1 104 ? -1.785 -1.694 -2.055 1.00 93.62 104 ILE A O 1
ATOM 821 N N . LEU A 1 105 ? 0.115 -2.128 -3.167 1.00 94.06 105 LEU A N 1
ATOM 822 C CA . LEU A 1 105 ? 0.451 -3.303 -2.359 1.00 94.06 105 LEU A CA 1
ATOM 823 C C . LEU A 1 105 ? 0.754 -2.948 -0.902 1.00 94.06 105 LEU A C 1
ATOM 825 O O . LEU A 1 105 ? 0.345 -3.696 -0.024 1.00 94.06 105 LEU A O 1
ATOM 829 N N . ALA A 1 106 ? 1.441 -1.831 -0.659 1.00 93.81 106 ALA A N 1
ATOM 830 C CA . ALA A 1 106 ? 1.751 -1.351 0.681 1.00 93.81 106 ALA A CA 1
ATOM 831 C C . ALA A 1 106 ? 0.485 -0.972 1.452 1.00 93.81 106 ALA A C 1
ATOM 833 O O . ALA A 1 106 ? 0.397 -1.269 2.635 1.00 93.81 106 ALA A O 1
ATOM 834 N N . LYS A 1 107 ? -0.513 -0.379 0.780 1.00 91.62 107 LYS A N 1
ATOM 835 C CA . LYS A 1 107 ? -1.832 -0.141 1.378 1.00 91.62 107 LYS A CA 1
ATOM 836 C C . LYS A 1 107 ? -2.455 -1.475 1.793 1.00 91.62 107 LYS A C 1
ATOM 838 O O . LYS A 1 107 ? -2.731 -1.689 2.962 1.00 91.62 107 LYS A O 1
ATOM 843 N N . LEU A 1 108 ? -2.589 -2.428 0.875 1.00 91.06 108 LEU A N 1
ATOM 844 C CA . LEU A 1 108 ? -3.206 -3.728 1.184 1.00 91.06 108 LEU A CA 1
ATOM 845 C C . LEU A 1 108 ? -2.522 -4.499 2.330 1.00 91.06 108 LEU A C 1
ATOM 847 O O . LEU A 1 108 ? -3.168 -5.327 2.965 1.00 91.06 108 LEU A O 1
ATOM 851 N N . SER A 1 109 ? -1.235 -4.248 2.579 1.00 89.56 109 SER A N 1
ATOM 852 C CA . SER A 1 109 ? -0.441 -4.883 3.632 1.00 89.56 109 SER A CA 1
ATOM 853 C C . SER A 1 109 ? -0.256 -4.024 4.887 1.00 89.56 109 SER A C 1
ATOM 855 O O . SER A 1 109 ? 0.653 -4.312 5.668 1.00 89.56 109 SER A O 1
ATOM 857 N N . ILE A 1 110 ? -1.072 -2.982 5.095 1.00 88.19 110 ILE A N 1
ATOM 858 C CA . ILE A 1 110 ? -0.996 -2.192 6.326 1.00 88.19 110 ILE A CA 1
ATOM 859 C C . ILE A 1 110 ? -1.215 -3.108 7.527 1.00 88.19 110 ILE A C 1
ATOM 861 O O . ILE A 1 110 ? -2.200 -3.840 7.628 1.00 88.19 110 ILE A O 1
ATOM 865 N N . ALA A 1 111 ? -0.262 -3.026 8.441 1.00 84.12 111 ALA A N 1
ATOM 866 C CA . ALA A 1 111 ? -0.298 -3.654 9.735 1.00 84.12 111 ALA A CA 1
ATOM 867 C C . ALA A 1 111 ? -0.314 -2.573 10.813 1.00 84.12 111 ALA A C 1
ATOM 869 O O . ALA A 1 111 ? 0.298 -1.507 10.679 1.00 84.12 111 ALA A O 1
ATOM 870 N N . LEU A 1 112 ? -0.994 -2.883 11.911 1.00 79.94 112 LEU A N 1
ATOM 871 C CA . LEU A 1 112 ? -0.877 -2.115 13.136 1.00 79.94 112 LEU A CA 1
ATOM 872 C C . LEU A 1 112 ? 0.439 -2.508 13.824 1.00 79.94 112 LEU A C 1
ATOM 874 O O . LEU A 1 112 ? 0.619 -3.651 14.250 1.00 79.94 112 LEU A O 1
ATOM 878 N N . ALA A 1 113 ? 1.369 -1.564 13.930 1.00 66.50 113 ALA A N 1
ATOM 879 C CA . ALA A 1 113 ? 2.532 -1.654 14.795 1.00 66.50 113 ALA A CA 1
ATOM 880 C C . ALA A 1 113 ? 2.045 -1.575 16.246 1.00 66.50 113 ALA A C 1
ATOM 882 O O . ALA A 1 113 ? 1.875 -0.505 16.827 1.00 66.50 113 ALA A O 1
ATOM 883 N N . LEU A 1 114 ? 1.760 -2.743 16.810 1.00 55.81 114 LEU A N 1
ATOM 884 C CA . LEU A 1 114 ? 1.214 -2.910 18.147 1.00 55.81 114 LEU A CA 1
ATOM 885 C C . LEU A 1 114 ? 2.311 -2.591 19.174 1.00 55.81 114 LEU A C 1
ATOM 887 O O . LEU A 1 114 ? 3.021 -3.481 19.635 1.00 55.81 114 LEU A O 1
ATOM 891 N N . SER A 1 115 ? 2.504 -1.309 19.488 1.00 48.66 115 SER A N 1
ATOM 892 C CA . SER A 1 115 ? 3.614 -0.880 20.340 1.00 48.66 115 SER A CA 1
ATOM 893 C C . SER A 1 115 ? 3.403 -1.125 21.836 1.00 48.66 115 SER A C 1
ATOM 895 O O . SER A 1 115 ? 4.392 -1.043 22.552 1.00 48.66 115 SER A O 1
ATOM 897 N N . LEU A 1 116 ? 2.210 -1.470 22.354 1.00 42.34 116 LEU A N 1
ATOM 898 C CA . LEU A 1 116 ? 2.026 -1.487 23.823 1.00 42.34 116 LEU A CA 1
ATOM 899 C C . LEU A 1 116 ? 1.062 -2.513 24.461 1.00 42.34 116 LEU A C 1
ATOM 901 O O 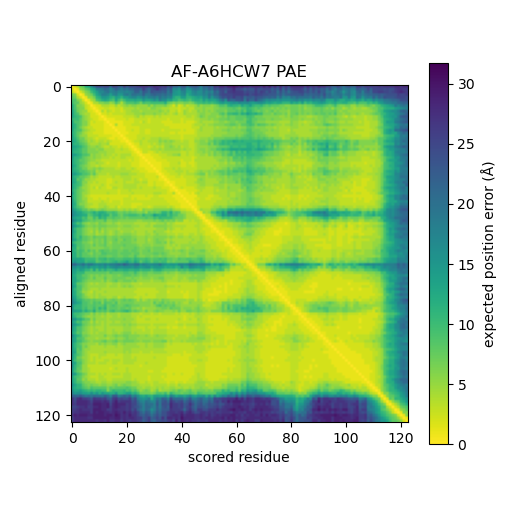. LEU A 1 116 ? 0.805 -2.386 25.653 1.00 42.34 116 LEU A O 1
ATOM 905 N N . LEU A 1 117 ? 0.552 -3.549 23.778 1.00 45.12 117 LEU A N 1
ATOM 906 C CA . LEU A 1 117 ? -0.412 -4.474 24.430 1.00 45.12 117 LEU A CA 1
ATOM 907 C C . LEU A 1 117 ? -0.088 -5.976 24.424 1.00 45.12 117 LEU A C 1
ATOM 909 O O . LEU A 1 117 ? -0.848 -6.739 25.011 1.00 45.12 117 LEU A O 1
ATOM 913 N N . LEU A 1 118 ? 1.039 -6.433 23.860 1.00 46.19 118 LEU A N 1
ATOM 914 C CA . LEU A 1 118 ? 1.379 -7.873 23.875 1.00 46.19 118 LEU A CA 1
ATOM 915 C C . LEU A 1 118 ? 2.805 -8.229 24.317 1.00 46.19 118 LEU A C 1
ATOM 917 O O . LEU A 1 118 ? 3.212 -9.381 24.196 1.00 46.19 118 LEU A O 1
ATOM 921 N N . CYS A 1 119 ? 3.556 -7.297 24.903 1.00 36.41 119 CYS A N 1
ATOM 922 C CA . CYS A 1 119 ? 4.789 -7.660 25.598 1.00 36.41 119 CYS A CA 1
ATOM 923 C C . CYS A 1 119 ? 4.787 -7.082 27.017 1.00 36.41 119 CYS A C 1
ATOM 925 O O . CYS A 1 119 ? 5.302 -5.983 27.224 1.00 36.41 119 CYS A O 1
ATOM 927 N N . PRO A 1 120 ? 4.254 -7.804 28.023 1.00 45.97 120 PRO A N 1
ATOM 928 C CA . PRO A 1 120 ? 4.716 -7.619 29.386 1.00 45.97 120 PRO A CA 1
ATOM 929 C C . PRO A 1 120 ? 6.158 -8.136 29.439 1.00 45.97 120 PRO A C 1
ATOM 931 O O . PRO A 1 120 ? 6.427 -9.257 29.862 1.00 45.97 120 PRO A O 1
ATOM 934 N N . ARG A 1 121 ? 7.113 -7.335 28.958 1.00 41.34 121 ARG A N 1
ATOM 935 C CA . ARG A 1 121 ? 8.510 -7.510 29.343 1.00 41.34 121 ARG A CA 1
ATOM 936 C C . ARG A 1 121 ? 8.653 -6.928 30.742 1.00 41.34 121 ARG A C 1
ATOM 938 O O . ARG A 1 121 ? 9.053 -5.788 30.930 1.00 41.34 121 ARG A O 1
ATOM 945 N N . SER A 1 122 ? 8.276 -7.744 31.720 1.00 41.81 122 SER A N 1
ATOM 946 C CA . SER A 1 122 ? 9.050 -7.832 32.949 1.00 41.81 122 SER A CA 1
ATOM 947 C C . SER A 1 122 ? 10.478 -8.194 32.545 1.00 41.81 122 SER A C 1
ATOM 949 O O . SER A 1 122 ? 10.670 -9.237 31.923 1.00 41.81 122 SER A O 1
ATOM 951 N N . TYR A 1 123 ? 11.422 -7.287 32.777 1.00 43.06 123 TYR A N 1
ATOM 952 C CA . TYR A 1 123 ? 12.738 -7.513 33.387 1.00 43.06 123 TYR A CA 1
ATOM 953 C C . TYR A 1 123 ? 13.458 -6.171 33.508 1.00 43.06 123 TYR A C 1
ATOM 955 O O . TYR A 1 123 ? 13.541 -5.460 32.482 1.00 43.06 123 TYR A O 1
#

Solvent-accessible surface area (backbone atoms only — not comparable to full-atom values): 7363 Å² total; per-residue (Å²): 132,82,80,81,77,79,80,87,78,61,85,49,74,64,40,42,37,45,74,70,58,74,51,87,53,72,63,62,42,59,74,69,66,58,84,65,86,56,46,62,60,50,45,72,77,42,54,90,60,54,46,78,45,78,76,46,76,45,82,45,75,43,83,49,98,93,44,79,46,69,30,28,38,24,34,24,39,31,34,52,91,74,42,41,42,14,60,9,74,22,73,25,81,45,64,70,60,6,46,56,50,4,49,48,42,6,52,52,47,56,38,74,56,77,85,83,84,85,72,90,72,83,128